Protein AF-A0A3M1HW07-F1 (afdb_monomer)

Radius of gyration: 16.74 Å; Cα contacts (8 Å, |Δi|>4): 71; chains: 1; bounding box: 27×32×58 Å

Secondary structure (DSSP, 8-state):
-EEEEEE-SSTTEEEEEEE----TT-S---HHHHHHHHHTTT--EEEEEGGG-------SS------------S----PPPPPPP---

Sequence (88 aa):
YARSVGSAGMLGFVEIGELVFGEPSRLVVSPEEEALAREFEGVKRFFVPMHAIVRIDEVEREGAARIVSTQVKGTGATIPFPTPVSDK

Foldseek 3Di:
DAPDWADDPDPQKIKTFHDDQDDPPPPDGDPQSVVVCVVCPPPGIDIDGPVVDPDDDDDPDDDDDHDDPDPPPDDPPPPDDDDPDPDD

Structure (mmCIF, N/CA/C/O backbone):
data_AF-A0A3M1HW07-F1
#
_entry.id   AF-A0A3M1HW07-F1
#
loop_
_atom_site.group_PDB
_atom_site.id
_atom_site.type_symbol
_atom_site.label_atom_id
_atom_site.label_alt_id
_atom_site.label_comp_id
_atom_site.label_asym_id
_atom_site.label_entity_id
_atom_site.label_seq_id
_atom_site.pdbx_PDB_ins_code
_atom_site.Cartn_x
_atom_site.Cartn_y
_atom_site.Cartn_z
_atom_site.occupancy
_atom_site.B_iso_or_equiv
_atom_site.auth_seq_id
_atom_site.auth_comp_id
_atom_site.auth_asym_id
_atom_site.auth_atom_id
_atom_site.pdbx_PDB_model_num
ATOM 1 N N . TYR A 1 1 ? 1.232 1.655 3.993 1.00 90.50 1 TYR A N 1
ATOM 2 C CA . TYR A 1 1 ? 1.870 0.318 3.969 1.00 90.50 1 TYR A CA 1
ATOM 3 C C . TYR A 1 1 ? 0.825 -0.715 3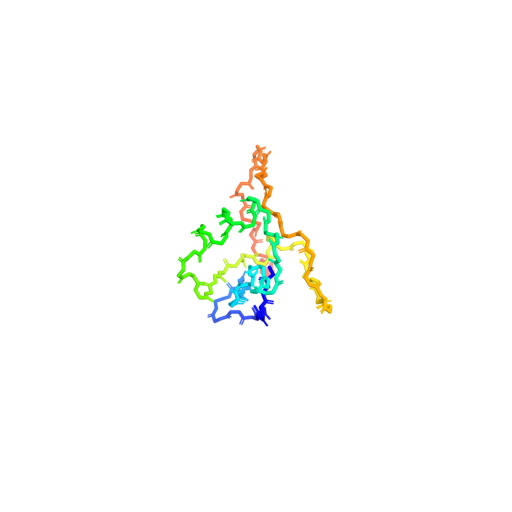.570 1.00 90.50 1 TYR A C 1
ATOM 5 O O . TYR A 1 1 ? -0.319 -0.325 3.372 1.00 90.50 1 T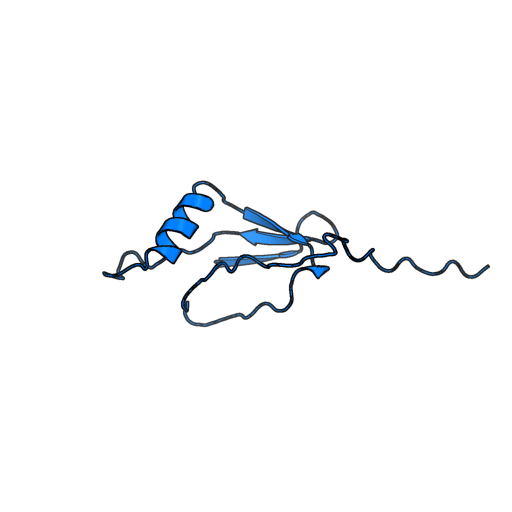YR A O 1
ATOM 13 N N . ALA A 1 2 ? 1.184 -1.986 3.391 1.00 93.69 2 ALA A N 1
ATOM 14 C CA . ALA A 1 2 ? 0.238 -3.041 3.021 1.00 93.69 2 ALA A CA 1
ATOM 15 C C . ALA A 1 2 ? 0.581 -4.342 3.753 1.00 93.69 2 ALA A C 1
ATOM 17 O O . ALA A 1 2 ? 1.761 -4.615 3.974 1.00 93.69 2 ALA A O 1
ATOM 18 N N . ARG A 1 3 ? -0.432 -5.137 4.119 1.00 93.19 3 ARG A N 1
ATOM 19 C CA . ARG A 1 3 ? -0.222 -6.464 4.733 1.00 93.19 3 ARG A CA 1
ATOM 20 C C . ARG A 1 3 ? 0.046 -7.556 3.704 1.00 93.19 3 ARG A C 1
ATOM 22 O O . ARG A 1 3 ? 0.651 -8.566 4.045 1.00 93.19 3 ARG A O 1
ATOM 29 N N . SER A 1 4 ? -0.396 -7.361 2.462 1.00 93.62 4 SER A N 1
ATOM 30 C CA . SER A 1 4 ? -0.201 -8.333 1.389 1.00 93.62 4 SER A CA 1
ATOM 31 C C . SER A 1 4 ? 0.298 -7.669 0.111 1.00 93.62 4 SER A C 1
ATOM 33 O O . SER A 1 4 ? -0.215 -6.637 -0.329 1.00 93.62 4 SER A O 1
ATOM 35 N N . VAL A 1 5 ? 1.319 -8.288 -0.479 1.00 94.94 5 VAL A N 1
ATOM 36 C CA . VAL A 1 5 ? 1.896 -7.922 -1.773 1.00 94.94 5 VAL A CA 1
ATOM 37 C C . VAL A 1 5 ? 2.225 -9.217 -2.502 1.00 94.94 5 VAL A C 1
ATOM 39 O O . VAL A 1 5 ? 2.912 -10.076 -1.949 1.00 94.94 5 VAL A O 1
ATOM 42 N N . GLY A 1 6 ? 1.733 -9.392 -3.725 1.00 89.38 6 GLY A N 1
ATOM 43 C CA . GLY A 1 6 ? 1.917 -10.661 -4.423 1.00 89.38 6 GLY A CA 1
ATOM 44 C C . GLY A 1 6 ? 1.615 -10.626 -5.912 1.00 89.38 6 GLY A C 1
ATOM 45 O O . GLY A 1 6 ? 1.193 -9.615 -6.477 1.00 89.38 6 GLY A O 1
ATOM 46 N N . SER A 1 7 ? 1.854 -11.769 -6.555 1.00 76.12 7 SER A N 1
ATOM 47 C CA . SER A 1 7 ? 1.486 -11.967 -7.954 1.00 76.12 7 SER A CA 1
ATOM 48 C C . SER A 1 7 ? -0.037 -11.984 -8.074 1.00 76.12 7 SER A C 1
ATOM 50 O O . SER A 1 7 ? -0.713 -12.776 -7.418 1.00 76.12 7 SER A O 1
ATOM 52 N N . ALA A 1 8 ? -0.565 -11.074 -8.887 1.00 67.50 8 ALA A N 1
ATOM 53 C CA . ALA A 1 8 ? -1.988 -10.981 -9.161 1.00 67.50 8 ALA A CA 1
ATOM 54 C C . ALA A 1 8 ? -2.466 -12.166 -10.015 1.00 67.50 8 ALA A C 1
ATOM 56 O O . ALA A 1 8 ? -1.711 -12.721 -10.812 1.00 67.50 8 ALA A O 1
ATOM 57 N N . GLY A 1 9 ? -3.775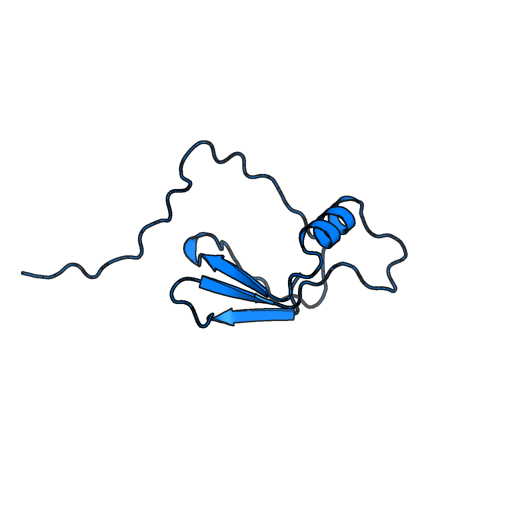 -12.436 -10.003 1.00 75.69 9 GLY A N 1
ATOM 58 C CA . GLY A 1 9 ? -4.429 -13.221 -11.064 1.00 75.69 9 GLY A CA 1
ATOM 59 C C . GLY A 1 9 ? -4.396 -12.549 -12.452 1.00 75.69 9 GLY A C 1
ATOM 60 O O . GLY A 1 9 ? -5.021 -13.040 -13.389 1.00 75.69 9 GLY A O 1
ATOM 61 N N . MET A 1 10 ? -3.698 -11.414 -12.584 1.00 84.31 10 MET A N 1
ATOM 62 C CA . MET A 1 10 ? -3.584 -10.591 -13.781 1.00 84.31 10 MET A CA 1
ATOM 63 C C . MET A 1 10 ? -2.112 -10.453 -14.187 1.00 84.31 10 MET A C 1
ATOM 65 O O . MET A 1 10 ? -1.292 -9.907 -13.449 1.00 84.31 10 MET A O 1
ATOM 69 N N . LEU A 1 11 ? -1.783 -10.943 -15.384 1.00 87.56 11 LEU A N 1
ATOM 70 C CA . LEU A 1 11 ? -0.420 -10.940 -15.913 1.00 87.56 11 LEU A CA 1
ATOM 71 C C . LEU A 1 11 ? 0.144 -9.510 -16.007 1.00 87.56 11 LEU A C 1
ATOM 73 O O . LEU A 1 11 ? -0.490 -8.628 -16.581 1.00 87.56 11 LEU A O 1
ATOM 77 N N . GLY A 1 12 ? 1.357 -9.300 -15.488 1.00 88.69 12 GLY A N 1
ATOM 78 C CA . GLY A 1 12 ? 2.069 -8.016 -15.562 1.00 88.69 12 GLY A CA 1
ATOM 79 C C . GLY A 1 12 ? 1.728 -7.009 -14.456 1.00 88.69 12 GLY A C 1
ATOM 80 O O . GLY A 1 12 ? 2.242 -5.887 -14.483 1.00 88.69 12 GLY A O 1
ATOM 81 N N . PHE A 1 13 ? 0.912 -7.402 -13.475 1.00 92.75 13 PHE A N 1
ATOM 82 C CA . PHE A 1 13 ? 0.538 -6.577 -12.329 1.00 92.75 13 PHE A CA 1
ATOM 83 C C . PHE A 1 13 ? 0.926 -7.236 -11.002 1.00 92.75 13 PHE A C 1
ATOM 85 O O . PHE A 1 13 ? 0.922 -8.461 -10.863 1.00 92.75 13 PHE A O 1
ATOM 92 N N . VAL A 1 14 ? 1.224 -6.397 -10.014 1.00 94.25 14 VAL A N 1
ATOM 93 C CA . VAL A 1 14 ? 1.354 -6.786 -8.607 1.00 94.25 14 VAL A CA 1
ATOM 94 C C . VAL A 1 14 ? 0.072 -6.393 -7.891 1.00 94.25 14 VAL A C 1
ATOM 96 O O . VAL A 1 14 ? -0.382 -5.253 -8.005 1.00 94.25 14 VAL A O 1
ATOM 99 N N . GLU A 1 15 ? -0.512 -7.343 -7.171 1.00 94.94 15 GLU A N 1
ATOM 100 C CA . GLU A 1 15 ? -1.640 -7.093 -6.283 1.00 94.94 15 GLU A CA 1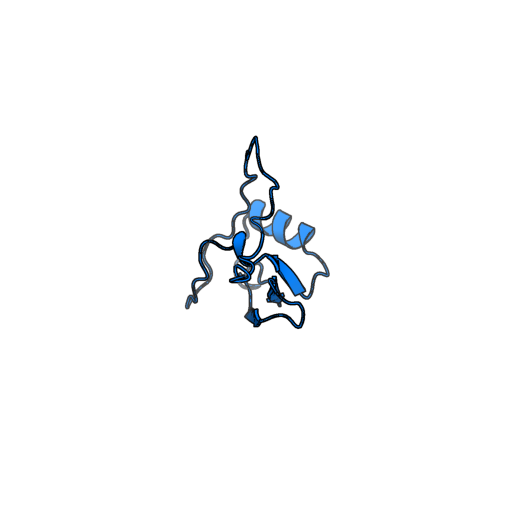
ATOM 101 C C . GLU A 1 15 ? -1.116 -6.581 -4.942 1.00 94.94 15 GLU A C 1
ATOM 103 O O . GLU A 1 15 ? -0.225 -7.188 -4.344 1.00 94.94 15 GLU A O 1
ATOM 108 N N . ILE A 1 16 ? -1.677 -5.467 -4.476 1.00 95.25 16 ILE A N 1
ATOM 109 C CA . ILE A 1 16 ? -1.404 -4.891 -3.161 1.00 95.25 16 ILE A CA 1
ATOM 110 C C . ILE A 1 16 ? -2.726 -4.846 -2.406 1.00 95.25 16 ILE A C 1
ATOM 112 O O . ILE A 1 16 ? -3.697 -4.246 -2.877 1.00 95.25 16 ILE A O 1
ATOM 116 N N . GLY A 1 17 ? -2.774 -5.495 -1.249 1.00 94.62 17 GLY A N 1
ATOM 117 C CA . GLY A 1 17 ? -3.987 -5.649 -0.458 1.00 94.62 17 GLY A CA 1
ATOM 118 C C . GLY A 1 17 ? -3.802 -5.213 0.984 1.00 94.62 17 GLY A C 1
ATOM 119 O O . GLY A 1 17 ? -2.684 -5.166 1.502 1.00 94.62 17 GLY A O 1
ATOM 120 N N . GLU A 1 18 ? -4.935 -4.939 1.632 1.00 93.06 18 GLU A N 1
ATOM 121 C CA . GLU A 1 18 ? -4.987 -4.646 3.068 1.00 93.06 18 GLU A CA 1
ATOM 122 C C . GLU A 1 18 ? -4.052 -3.482 3.426 1.00 93.06 18 GLU A C 1
ATOM 124 O O . GLU A 1 18 ? -3.077 -3.627 4.171 1.00 93.06 18 GLU A O 1
ATOM 129 N N . LEU A 1 19 ? -4.332 -2.326 2.813 1.00 92.69 19 LEU A N 1
ATOM 130 C CA . LEU A 1 19 ? -3.623 -1.086 3.095 1.00 92.69 19 LEU A CA 1
ATOM 131 C C . LEU A 1 19 ? -3.724 -0.750 4.583 1.00 92.69 19 LEU A C 1
ATOM 133 O O . LEU A 1 19 ? -4.793 -0.842 5.187 1.00 92.69 19 LEU A O 1
ATOM 137 N N . VAL A 1 20 ? -2.593 -0.350 5.152 1.00 88.56 20 VAL A N 1
ATOM 138 C CA . VAL A 1 20 ? -2.490 0.061 6.551 1.00 88.56 20 VAL A CA 1
ATOM 139 C C . VAL A 1 20 ? -2.264 1.565 6.613 1.00 88.56 20 VAL A C 1
ATOM 141 O O . VAL A 1 20 ? -1.366 2.087 5.935 1.00 88.56 20 VAL A O 1
ATOM 144 N N . PHE A 1 21 ? -3.108 2.218 7.413 1.00 84.94 21 PHE A N 1
ATOM 145 C CA . PHE A 1 21 ? -3.111 3.649 7.700 1.00 84.94 21 PHE A CA 1
ATOM 146 C C . PHE A 1 21 ? -3.153 3.842 9.210 1.00 84.94 21 PHE A C 1
ATOM 148 O O . PHE A 1 21 ? -4.185 3.568 9.826 1.00 84.94 21 PHE A O 1
ATOM 155 N N . GLY A 1 22 ? -2.053 4.316 9.790 1.00 74.12 22 GLY A N 1
ATOM 156 C CA . GLY A 1 22 ? -1.916 4.535 11.223 1.00 74.12 22 GLY A CA 1
ATOM 157 C C . GLY A 1 22 ? -2.143 3.292 12.096 1.00 74.12 22 GLY A C 1
ATOM 158 O O . GLY A 1 22 ? -2.697 2.270 11.697 1.00 74.12 22 GLY A O 1
ATOM 159 N N . GLU A 1 23 ? -1.737 3.390 13.359 1.00 66.06 23 GLU A N 1
ATOM 160 C CA . GLU A 1 23 ? -2.231 2.481 14.393 1.00 66.06 23 GLU A CA 1
ATOM 161 C C . GLU A 1 23 ? -3.346 3.183 15.177 1.00 66.06 23 GLU A C 1
ATOM 163 O O . GLU A 1 23 ? -3.213 4.378 15.456 1.00 66.06 23 GLU A O 1
ATOM 168 N N . PRO A 1 24 ? -4.387 2.467 15.642 1.00 57.72 24 PRO A N 1
ATOM 169 C CA . PRO A 1 24 ? -5.400 3.038 16.536 1.00 57.72 24 PRO A CA 1
ATOM 170 C C . PRO A 1 24 ? -4.805 3.651 17.818 1.00 57.72 24 PRO A C 1
ATOM 172 O O . PRO A 1 24 ? -5.393 4.545 18.418 1.00 57.72 24 PRO A O 1
ATOM 175 N N . SER A 1 25 ? -3.634 3.167 18.245 1.00 56.84 25 SER A N 1
ATOM 176 C CA . SER A 1 25 ? -2.867 3.622 19.413 1.00 56.84 25 SER A CA 1
ATOM 177 C C . SER A 1 25 ? -2.039 4.885 19.168 1.00 56.84 25 SER A C 1
ATOM 179 O O . SER A 1 25 ? -1.509 5.462 20.123 1.00 56.84 25 SER A O 1
ATOM 181 N N . ARG A 1 26 ? -1.882 5.329 17.916 1.00 59.72 26 ARG A N 1
ATOM 182 C CA . ARG A 1 26 ? -1.045 6.482 17.587 1.00 59.72 26 ARG A CA 1
ATOM 183 C C . ARG A 1 26 ? -1.870 7.758 17.726 1.00 59.72 26 ARG A C 1
ATOM 185 O O . ARG A 1 26 ? -2.653 8.109 16.857 1.00 59.72 26 ARG A O 1
ATOM 192 N N . LEU A 1 27 ? -1.649 8.472 18.829 1.00 60.97 27 LEU A N 1
ATOM 193 C CA . LEU A 1 27 ? -2.381 9.693 19.203 1.00 60.97 27 LEU A CA 1
ATOM 194 C C . LEU A 1 27 ? -2.276 10.849 18.185 1.00 60.97 27 LEU A C 1
ATOM 196 O O . LEU A 1 27 ? -2.998 11.833 18.308 1.00 60.97 27 LEU A O 1
ATOM 200 N N . VAL A 1 28 ? -1.360 10.758 17.213 1.00 67.94 28 VAL A N 1
ATOM 201 C CA . VAL A 1 28 ? -1.128 11.780 16.188 1.00 67.94 28 VAL A CA 1
ATOM 202 C C . VAL A 1 28 ? -0.934 11.102 14.833 1.00 67.94 28 VAL A C 1
ATOM 204 O O . VAL A 1 28 ? 0.116 10.505 14.576 1.00 67.94 28 VAL A O 1
ATOM 207 N N . VAL A 1 29 ? -1.946 11.218 13.975 1.00 72.00 29 VAL A N 1
ATOM 208 C CA . VAL A 1 29 ? -1.878 10.887 12.546 1.00 72.00 29 VAL A CA 1
ATOM 209 C C . VAL A 1 29 ? -1.583 12.175 11.777 1.00 72.00 29 VAL A C 1
ATOM 211 O O . VAL A 1 29 ? -2.013 13.260 12.173 1.00 72.00 29 VAL A O 1
ATOM 214 N N . SER A 1 30 ? -0.785 12.088 10.713 1.00 78.75 30 SER A N 1
ATOM 215 C CA . SER A 1 30 ? -0.501 13.261 9.879 1.00 78.75 30 SER A CA 1
ATOM 216 C C . SER A 1 30 ? -1.678 13.566 8.935 1.00 78.75 30 SER A C 1
ATOM 218 O O . SER A 1 30 ? -2.333 12.630 8.477 1.00 78.75 30 SER A O 1
ATOM 220 N N . PRO A 1 31 ? -1.927 14.836 8.559 1.00 83.50 31 PRO A N 1
ATOM 221 C CA . PRO A 1 31 ? -2.977 15.171 7.590 1.00 83.50 31 PRO A CA 1
ATOM 222 C C . PRO A 1 31 ? -2.813 14.470 6.232 1.00 83.50 31 PRO A C 1
ATO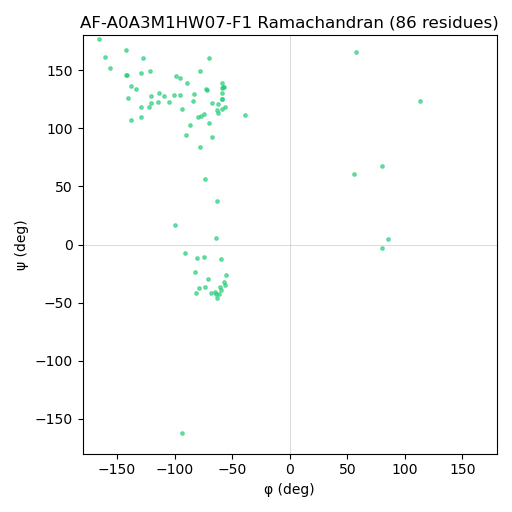M 224 O O . PRO A 1 31 ? -3.801 14.149 5.580 1.00 83.50 31 PRO A O 1
ATOM 227 N N . GLU A 1 32 ? -1.568 14.217 5.808 1.00 82.38 32 GLU A N 1
ATOM 228 C CA . GLU A 1 32 ? -1.255 13.491 4.567 1.00 82.38 32 GLU A CA 1
ATOM 229 C C . GLU A 1 32 ? -1.733 12.034 4.634 1.00 82.38 32 GLU A C 1
ATOM 231 O O . GLU A 1 32 ? -2.286 11.513 3.669 1.00 82.38 32 GLU A O 1
ATOM 236 N N . GLU A 1 33 ? -1.558 11.388 5.785 1.00 83.88 33 GLU A N 1
ATOM 237 C CA . GLU A 1 33 ? -1.979 10.006 6.009 1.00 83.88 33 GLU A CA 1
ATOM 238 C C . GLU A 1 33 ? -3.501 9.888 6.151 1.00 83.88 33 GLU A C 1
ATOM 240 O O . GLU A 1 33 ? -4.086 8.948 5.620 1.00 83.88 33 GLU A O 1
ATOM 245 N N . GLU A 1 34 ? -4.165 10.867 6.776 1.00 86.19 34 GLU A N 1
ATOM 246 C CA . GLU A 1 34 ? -5.633 10.932 6.792 1.00 86.19 34 GLU A CA 1
ATOM 247 C C . GLU A 1 34 ? -6.219 11.138 5.391 1.00 86.19 34 GLU A C 1
ATOM 249 O O . GLU A 1 34 ? -7.210 10.500 5.033 1.00 86.19 34 GLU A O 1
ATOM 254 N N . ALA A 1 35 ? -5.618 12.021 4.589 1.00 87.94 35 ALA A N 1
ATOM 255 C CA . ALA A 1 35 ? -6.034 12.231 3.207 1.00 87.94 35 ALA A CA 1
ATOM 256 C C . ALA A 1 35 ? -5.875 10.944 2.387 1.00 87.94 35 ALA A C 1
ATOM 258 O O . ALA A 1 35 ? -6.788 10.570 1.652 1.00 87.94 35 ALA A O 1
ATOM 259 N N . LEU A 1 36 ? -4.762 10.234 2.584 1.00 87.38 36 LEU A N 1
ATOM 260 C CA . LEU A 1 36 ? -4.505 8.953 1.943 1.00 87.38 36 LEU A CA 1
ATOM 261 C C . LEU A 1 36 ? -5.517 7.880 2.366 1.00 87.38 36 LEU A C 1
ATOM 263 O O . LEU A 1 36 ? -6.070 7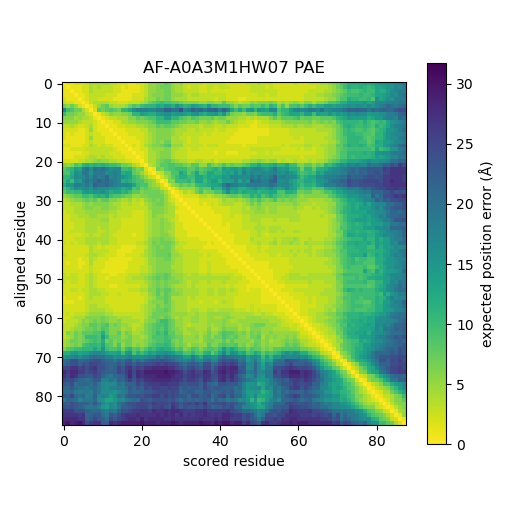.181 1.521 1.00 87.38 36 LEU A O 1
ATOM 267 N N . ALA A 1 37 ? -5.801 7.774 3.663 1.00 88.94 37 ALA A N 1
ATOM 268 C CA . ALA A 1 37 ? -6.787 6.831 4.181 1.00 88.94 37 ALA A CA 1
ATOM 269 C C . ALA A 1 37 ? -8.182 7.082 3.587 1.00 88.94 37 ALA A C 1
ATOM 271 O O . ALA A 1 37 ? -8.882 6.129 3.247 1.00 88.94 37 ALA A O 1
ATOM 272 N N . ARG A 1 38 ? -8.567 8.355 3.418 1.00 90.75 38 ARG A N 1
ATOM 273 C CA . ARG A 1 38 ? -9.831 8.746 2.770 1.00 90.75 38 ARG A CA 1
ATOM 274 C C . ARG A 1 38 ? -9.851 8.427 1.279 1.00 90.75 38 ARG A C 1
ATOM 276 O O . ARG A 1 38 ? -10.865 7.958 0.780 1.00 90.75 38 ARG A O 1
ATOM 283 N N . GLU A 1 39 ? -8.756 8.668 0.559 1.00 90.56 39 GLU A N 1
ATOM 284 C CA . GLU A 1 39 ? -8.673 8.370 -0.879 1.00 90.56 39 GLU A CA 1
ATOM 285 C C . GLU A 1 39 ? -8.867 6.875 -1.166 1.00 90.56 39 GLU A C 1
ATOM 287 O O . GLU A 1 39 ? -9.513 6.502 -2.144 1.00 90.56 39 GLU A O 1
ATOM 292 N N . PHE A 1 40 ? -8.359 6.021 -0.278 1.00 92.31 40 PHE A N 1
ATOM 293 C CA . PHE A 1 40 ? -8.454 4.567 -0.394 1.00 92.31 40 PHE A CA 1
ATOM 294 C C . PHE A 1 40 ? -9.575 3.961 0.466 1.00 92.31 40 PHE A C 1
ATOM 296 O O . PHE A 1 40 ? -9.595 2.745 0.691 1.00 92.31 40 PHE A O 1
ATOM 303 N N . GLU A 1 41 ? -10.529 4.769 0.935 1.00 92.69 41 GLU A N 1
ATOM 304 C CA . GLU A 1 41 ? -11.647 4.282 1.738 1.00 92.69 41 GLU A CA 1
ATOM 305 C C . GLU A 1 41 ? -12.455 3.227 0.957 1.00 92.69 41 GLU A C 1
ATOM 307 O O . GLU A 1 41 ? -12.891 3.435 -0.175 1.00 92.69 41 GLU A O 1
ATOM 312 N N . GLY A 1 42 ? -12.622 2.043 1.555 1.00 93.38 42 GLY A N 1
ATOM 313 C CA . GLY A 1 42 ? -13.319 0.910 0.936 1.00 93.38 42 GLY A CA 1
ATOM 314 C C . GLY A 1 42 ? -12.492 0.089 -0.066 1.00 93.38 42 GLY A C 1
ATOM 315 O O . GLY A 1 42 ? -12.969 -0.951 -0.536 1.00 93.38 42 GLY A O 1
ATOM 316 N N . VAL A 1 43 ? -11.247 0.475 -0.363 1.00 95.44 43 VAL A N 1
ATOM 317 C CA . VAL A 1 43 ? -10.361 -0.286 -1.256 1.00 95.44 43 VAL A CA 1
ATOM 318 C C . VAL A 1 43 ? -9.736 -1.460 -0.502 1.00 95.44 43 VAL A C 1
ATOM 320 O O . VAL A 1 43 ? -8.864 -1.293 0.344 1.00 95.44 43 VAL A O 1
ATOM 323 N N . LYS A 1 44 ? -10.154 -2.688 -0.834 1.00 93.38 44 LYS A N 1
ATOM 324 C CA . LYS A 1 44 ? -9.569 -3.912 -0.247 1.00 93.38 44 LYS A CA 1
ATOM 325 C C . LYS A 1 44 ? -8.228 -4.297 -0.875 1.00 93.38 44 LYS A C 1
ATOM 327 O O . LYS A 1 44 ? -7.357 -4.820 -0.185 1.00 93.38 44 LYS A O 1
ATOM 332 N N . ARG A 1 45 ? -8.101 -4.098 -2.190 1.00 93.75 45 ARG A N 1
ATOM 333 C CA . ARG A 1 45 ? -6.922 -4.428 -3.001 1.00 93.75 45 ARG A CA 1
ATOM 334 C C . ARG A 1 45 ? -6.881 -3.569 -4.263 1.00 93.75 45 ARG A C 1
ATOM 336 O O . ARG A 1 45 ? -7.938 -3.192 -4.770 1.00 93.75 45 ARG A O 1
ATOM 343 N N . PHE A 1 46 ? -5.690 -3.314 -4.784 1.00 93.44 46 PHE A N 1
ATOM 344 C CA . PHE A 1 46 ? -5.466 -2.637 -6.062 1.00 93.44 46 PHE A CA 1
ATOM 345 C C . PHE A 1 46 ? -4.279 -3.266 -6.801 1.00 93.44 46 PHE A C 1
ATOM 347 O O . PHE A 1 46 ? -3.530 -4.063 -6.236 1.00 93.44 46 PHE A O 1
ATOM 354 N N . PHE A 1 47 ? -4.132 -2.924 -8.081 1.00 93.94 47 PHE A N 1
ATOM 355 C CA . PHE A 1 47 ? -3.143 -3.523 -8.973 1.00 93.94 47 PHE A CA 1
ATOM 356 C C . PHE A 1 47 ? -2.203 -2.456 -9.518 1.00 93.94 47 PHE A C 1
ATOM 358 O O . PHE A 1 47 ? -2.651 -1.458 -10.085 1.00 93.94 47 PHE A O 1
ATOM 365 N N . VAL A 1 48 ? -0.900 -2.687 -9.374 1.00 92.25 48 VAL A N 1
ATOM 366 C CA . VAL A 1 48 ? 0.142 -1.790 -9.883 1.00 92.25 48 VAL A CA 1
ATOM 367 C C . VAL A 1 48 ? 0.903 -2.498 -11.000 1.00 92.25 48 VAL A C 1
ATOM 369 O O . VAL A 1 48 ? 1.324 -3.643 -10.809 1.00 92.25 48 VAL A O 1
ATOM 372 N N . PRO A 1 49 ? 1.101 -1.864 -12.169 1.00 91.81 49 PRO A N 1
ATOM 373 C CA . PRO A 1 49 ? 1.923 -2.445 -13.220 1.00 91.81 49 PRO A CA 1
ATOM 374 C C . PRO A 1 49 ? 3.346 -2.706 -12.719 1.00 91.81 49 PRO A C 1
ATOM 376 O O . PRO A 1 49 ? 3.959 -1.823 -12.118 1.00 91.81 49 PRO A O 1
ATOM 379 N N . MET A 1 50 ? 3.907 -3.881 -13.012 1.00 90.06 50 MET A N 1
ATOM 380 C CA . MET A 1 50 ? 5.244 -4.260 -12.524 1.00 90.06 50 MET A CA 1
ATOM 381 C C . MET A 1 50 ? 6.336 -3.250 -12.913 1.00 90.06 50 MET A C 1
ATOM 383 O O . MET A 1 50 ? 7.240 -2.990 -12.131 1.00 90.06 50 MET A O 1
ATOM 387 N N . HIS A 1 51 ? 6.232 -2.637 -14.096 1.00 85.00 51 HIS A N 1
ATOM 388 C CA . HIS A 1 51 ? 7.201 -1.653 -14.591 1.00 85.00 51 HIS A CA 1
ATOM 389 C C . HIS A 1 51 ? 7.106 -0.277 -13.907 1.00 85.00 51 HIS A C 1
ATOM 391 O O . HIS A 1 51 ? 7.986 0.555 -14.106 1.00 85.00 51 HIS A O 1
ATOM 397 N N . ALA A 1 52 ? 6.054 -0.019 -13.124 1.00 87.31 52 ALA A N 1
ATOM 398 C CA . ALA A 1 52 ? 5.920 1.195 -12.318 1.00 87.31 52 ALA A CA 1
ATOM 399 C C . ALA A 1 52 ? 6.498 1.026 -10.899 1.00 87.31 52 ALA A C 1
ATOM 401 O O . ALA A 1 52 ? 6.586 1.996 -10.146 1.00 87.31 52 ALA A O 1
ATOM 402 N N . ILE A 1 53 ? 6.890 -0.195 -10.521 1.00 89.00 53 ILE A N 1
ATOM 403 C CA . ILE A 1 53 ? 7.411 -0.511 -9.192 1.00 89.00 53 ILE A CA 1
ATOM 404 C C . ILE A 1 53 ? 8.934 -0.416 -9.221 1.00 89.00 53 ILE A C 1
ATOM 406 O O . ILE A 1 53 ? 9.604 -1.182 -9.905 1.00 89.00 53 ILE A O 1
ATOM 410 N N . VAL A 1 54 ? 9.486 0.517 -8.444 1.00 89.69 54 VAL A N 1
ATOM 411 C CA . VAL A 1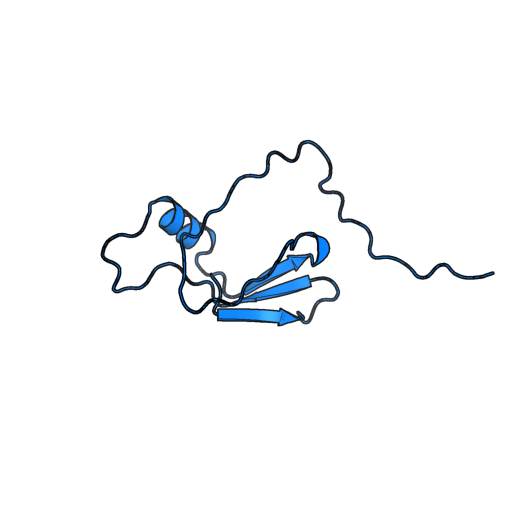 54 ? 10.943 0.690 -8.320 1.00 89.69 54 VAL A CA 1
ATOM 412 C C . VAL A 1 54 ? 11.541 -0.307 -7.323 1.00 89.69 54 VAL A C 1
ATOM 414 O O . VAL A 1 54 ? 12.603 -0.867 -7.576 1.00 89.69 54 VAL A O 1
ATOM 417 N N . ARG A 1 55 ? 10.869 -0.525 -6.184 1.00 91.31 55 ARG A N 1
ATOM 418 C CA . ARG A 1 55 ? 11.246 -1.497 -5.145 1.00 91.31 55 ARG A CA 1
ATOM 419 C C . ARG A 1 55 ? 10.062 -1.825 -4.242 1.00 91.31 55 ARG A C 1
ATOM 421 O O . ARG A 1 55 ? 9.114 -1.043 -4.161 1.00 91.31 55 ARG A O 1
ATOM 428 N N . ILE A 1 56 ? 10.166 -2.947 -3.542 1.00 93.19 56 ILE A N 1
ATOM 429 C CA . ILE A 1 56 ? 9.248 -3.365 -2.484 1.00 93.19 56 ILE A CA 1
ATOM 430 C C . ILE A 1 56 ? 10.121 -3.727 -1.288 1.00 93.19 56 ILE A C 1
ATOM 432 O O . ILE A 1 56 ? 10.952 -4.626 -1.392 1.00 93.19 56 ILE A O 1
ATOM 436 N N . ASP A 1 57 ? 9.944 -3.003 -0.189 1.00 94.12 57 ASP A N 1
ATOM 437 C CA . ASP A 1 57 ? 10.689 -3.225 1.045 1.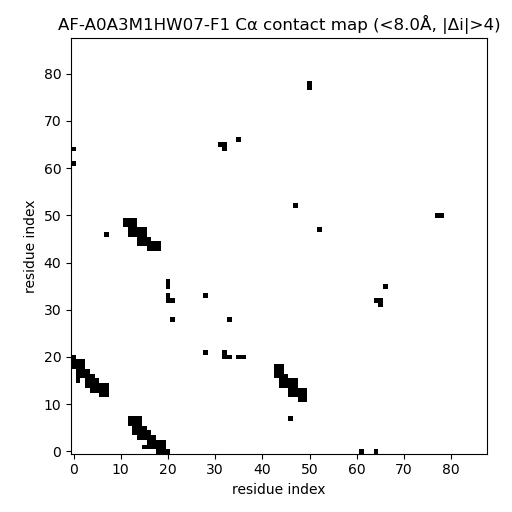00 94.12 57 ASP A CA 1
ATOM 438 C C . ASP A 1 57 ? 9.767 -3.924 2.056 1.00 94.12 57 ASP A C 1
ATOM 440 O O . ASP A 1 57 ? 8.701 -3.403 2.395 1.00 94.12 57 ASP A O 1
ATOM 444 N N . GLU A 1 58 ? 10.176 -5.097 2.543 1.00 94.62 58 GLU A N 1
ATOM 445 C CA . GLU A 1 58 ? 9.565 -5.733 3.713 1.00 94.62 58 GLU A CA 1
ATOM 446 C C . GLU A 1 58 ? 10.201 -5.133 4.970 1.00 94.62 58 GLU A C 1
ATOM 448 O O . GLU A 1 58 ? 11.425 -5.118 5.114 1.00 94.62 58 GLU A O 1
ATOM 453 N N . VAL A 1 59 ? 9.379 -4.577 5.859 1.00 93.06 59 VAL A N 1
ATOM 454 C CA . VAL A 1 59 ? 9.846 -3.819 7.026 1.00 93.06 59 VAL A CA 1
ATOM 455 C C . VAL A 1 59 ? 9.183 -4.315 8.303 1.00 93.06 59 VAL A C 1
ATOM 457 O O . VAL A 1 59 ? 8.014 -4.691 8.299 1.00 93.06 59 VAL A O 1
ATOM 460 N N . GLU A 1 60 ? 9.905 -4.248 9.422 1.00 90.25 60 GLU A N 1
ATOM 461 C CA . GLU A 1 60 ? 9.353 -4.607 10.737 1.00 90.25 60 GLU A CA 1
ATOM 462 C C . GLU A 1 60 ? 8.322 -3.590 11.249 1.00 90.25 60 GLU A C 1
ATOM 464 O O . GLU A 1 60 ? 7.437 -3.938 12.030 1.00 90.25 60 GLU A O 1
ATOM 469 N N . ARG A 1 61 ? 8.457 -2.314 10.860 1.00 85.75 61 ARG A N 1
ATOM 470 C CA . ARG A 1 61 ? 7.601 -1.212 11.321 1.00 85.75 61 ARG A CA 1
ATOM 471 C C . ARG A 1 61 ? 7.306 -0.223 10.207 1.00 85.75 61 ARG A C 1
ATOM 473 O O . ARG A 1 61 ? 8.161 0.076 9.374 1.00 85.75 61 ARG A O 1
ATOM 480 N N . GLU A 1 62 ? 6.105 0.334 10.255 1.00 85.25 62 GLU A N 1
ATOM 481 C CA . GLU A 1 62 ? 5.643 1.354 9.321 1.00 85.25 62 GLU A CA 1
ATOM 482 C C . GLU A 1 62 ? 6.344 2.697 9.576 1.00 85.25 62 GLU A C 1
ATOM 484 O O . GLU A 1 62 ? 6.458 3.173 10.709 1.00 85.25 62 GLU A O 1
ATOM 489 N N . GLY A 1 63 ? 6.830 3.315 8.503 1.00 83.62 63 GLY A N 1
ATOM 490 C CA . GLY A 1 63 ? 7.337 4.683 8.474 1.00 83.62 63 GLY A CA 1
ATOM 491 C C . GLY A 1 63 ? 6.264 5.689 8.054 1.00 83.62 63 GLY A C 1
ATOM 492 O O . GLY A 1 63 ? 5.070 5.407 8.074 1.00 83.62 63 GLY A O 1
ATOM 493 N N . ALA A 1 64 ? 6.689 6.884 7.644 1.00 80.00 64 ALA A N 1
ATOM 494 C CA . ALA A 1 64 ? 5.774 7.885 7.100 1.00 80.00 64 ALA A CA 1
ATOM 495 C C . ALA A 1 64 ? 5.401 7.534 5.650 1.00 80.00 64 ALA A C 1
ATOM 497 O O . ALA A 1 64 ? 6.245 7.619 4.753 1.00 80.00 64 ALA A O 1
ATOM 498 N N . ALA A 1 65 ? 4.145 7.149 5.417 1.00 79.62 65 ALA A N 1
ATOM 499 C CA . ALA A 1 65 ? 3.619 6.978 4.068 1.00 79.62 65 ALA A CA 1
ATOM 500 C C . ALA A 1 65 ? 3.402 8.349 3.413 1.00 79.62 65 ALA A C 1
ATOM 502 O O . ALA A 1 65 ? 2.852 9.257 4.032 1.00 79.62 65 ALA A O 1
ATOM 503 N N . ARG A 1 66 ? 3.836 8.504 2.159 1.00 77.31 66 ARG A N 1
ATOM 504 C CA . ARG A 1 66 ? 3.645 9.733 1.381 1.00 77.31 66 ARG A CA 1
ATOM 505 C C . ARG A 1 66 ? 3.243 9.404 -0.045 1.00 77.31 66 ARG A C 1
ATOM 507 O O . ARG A 1 66 ? 3.873 8.557 -0.677 1.00 77.31 66 ARG A O 1
ATOM 514 N N . ILE A 1 67 ? 2.259 10.131 -0.562 1.00 76.44 67 ILE A N 1
ATOM 515 C CA . ILE A 1 67 ? 2.041 10.255 -2.002 1.00 76.44 67 ILE A CA 1
ATOM 516 C C . ILE A 1 67 ? 2.737 11.525 -2.462 1.00 76.44 67 ILE A C 1
ATOM 518 O O . ILE A 1 67 ? 2.525 12.604 -1.914 1.00 76.44 67 ILE A O 1
ATOM 522 N N . VAL A 1 68 ? 3.557 11.396 -3.498 1.00 77.25 68 VAL A N 1
ATOM 523 C CA . VAL A 1 68 ? 4.141 12.541 -4.188 1.00 77.25 68 VAL A CA 1
ATOM 524 C C . VAL A 1 68 ? 3.566 12.553 -5.590 1.00 77.25 68 VAL A C 1
ATOM 526 O O . VAL A 1 68 ? 3.706 11.580 -6.329 1.00 77.25 68 VAL A O 1
ATOM 529 N N . SER A 1 69 ? 2.925 13.657 -5.969 1.00 71.06 69 SER A N 1
ATOM 530 C CA . SER A 1 69 ? 2.506 13.849 -7.350 1.00 71.06 69 SER A CA 1
ATOM 531 C C . SER A 1 69 ? 3.749 13.880 -8.234 1.00 71.06 69 SER A C 1
ATOM 533 O O . SER A 1 69 ? 4.563 14.805 -8.155 1.00 71.06 69 SER A O 1
ATOM 535 N N . THR A 1 70 ? 3.913 12.879 -9.084 1.00 62.09 70 THR A N 1
ATOM 536 C CA . THR A 1 70 ? 4.997 12.877 -10.057 1.00 62.09 70 THR A CA 1
ATOM 537 C C . THR A 1 70 ? 4.657 13.861 -11.174 1.00 62.09 70 THR A C 1
ATOM 539 O O . THR A 1 70 ? 3.748 13.613 -11.965 1.00 62.09 70 THR A O 1
ATOM 542 N N . GLN A 1 71 ? 5.400 14.967 -11.280 1.00 55.03 71 GLN A N 1
ATOM 543 C CA . GLN A 1 71 ? 5.391 15.837 -12.463 1.00 55.03 71 GLN A CA 1
ATOM 544 C C . GLN A 1 71 ? 6.137 15.161 -13.622 1.00 55.03 71 GLN A C 1
ATOM 546 O O . GLN A 1 71 ? 7.110 15.691 -14.156 1.00 55.03 71 GLN A O 1
ATOM 551 N N . VAL A 1 72 ? 5.723 13.961 -14.014 1.00 55.44 72 VAL A N 1
ATOM 552 C CA . VAL A 1 72 ? 6.269 13.317 -15.208 1.00 55.44 72 VAL A CA 1
ATOM 553 C C . VAL A 1 72 ? 5.600 13.981 -16.412 1.00 55.44 72 VAL A C 1
ATOM 555 O O . VAL A 1 72 ? 4.578 13.537 -16.931 1.00 55.44 72 VAL A O 1
ATOM 558 N N . LYS A 1 73 ? 6.157 15.126 -16.831 1.00 46.44 73 LYS A N 1
ATOM 559 C CA . LYS A 1 73 ? 5.904 15.699 -18.157 1.00 46.44 73 LYS A CA 1
ATOM 560 C C . LYS A 1 73 ? 6.535 14.761 -19.184 1.00 46.44 73 LYS A C 1
ATOM 562 O O . LYS A 1 73 ? 7.705 14.895 -19.516 1.00 46.44 73 LYS A O 1
ATOM 567 N N . GLY A 1 74 ? 5.735 13.822 -19.674 1.00 52.25 74 GLY A N 1
ATOM 568 C CA . GLY A 1 74 ? 6.117 12.907 -20.742 1.00 52.25 74 GLY A CA 1
ATOM 569 C C . GLY A 1 74 ? 6.217 11.469 -20.260 1.00 52.25 74 GLY A C 1
ATOM 570 O O . GLY A 1 74 ? 7.005 11.152 -19.382 1.00 52.25 74 GLY A O 1
ATOM 571 N N . THR A 1 75 ? 5.445 10.606 -20.919 1.00 46.66 75 THR A N 1
ATOM 572 C CA . THR A 1 75 ? 5.421 9.144 -20.793 1.00 46.66 75 THR A CA 1
ATOM 573 C C . THR A 1 75 ? 4.646 8.570 -19.603 1.00 46.66 75 THR A C 1
ATOM 575 O O . THR A 1 75 ? 5.147 7.776 -18.823 1.00 46.66 75 THR A O 1
ATOM 578 N N . GLY A 1 76 ? 3.321 8.745 -19.646 1.00 48.34 76 GLY A N 1
ATOM 579 C CA . GLY A 1 76 ? 2.405 7.618 -19.396 1.00 48.34 76 GLY A CA 1
ATOM 580 C C . GLY A 1 76 ? 2.554 6.509 -20.457 1.00 48.34 76 GLY A C 1
ATOM 581 O O . 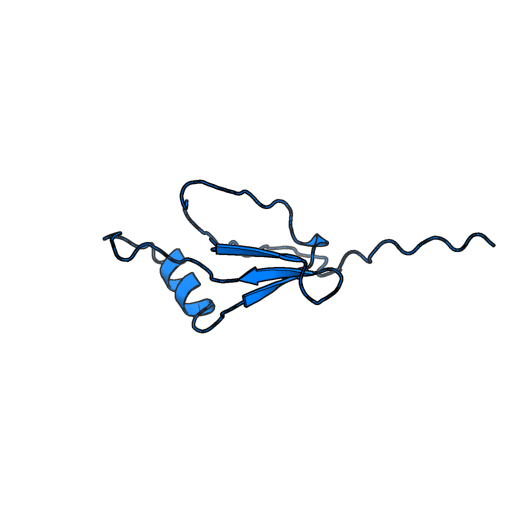GLY A 1 76 ? 1.564 5.958 -20.926 1.00 48.34 76 GLY A O 1
ATOM 582 N N . ALA A 1 77 ? 3.785 6.248 -20.909 1.00 51.94 77 ALA A N 1
ATOM 583 C CA . ALA A 1 77 ? 4.112 5.188 -21.836 1.00 51.94 77 ALA A CA 1
ATOM 584 C C . ALA A 1 77 ? 4.434 3.981 -20.968 1.00 51.94 77 ALA A C 1
ATOM 586 O O . ALA A 1 77 ? 5.548 3.831 -20.470 1.00 51.94 77 ALA A O 1
ATOM 587 N N . THR A 1 78 ? 3.416 3.156 -20.752 1.00 51.44 78 THR A N 1
ATOM 588 C CA . THR A 1 78 ? 3.588 1.752 -20.403 1.00 51.44 78 THR A CA 1
ATOM 589 C C . THR A 1 78 ? 4.757 1.207 -21.213 1.00 51.44 78 THR A C 1
ATOM 591 O O . THR A 1 78 ? 4.675 1.142 -22.439 1.00 51.44 78 THR A O 1
ATOM 594 N N . ILE A 1 79 ? 5.867 0.892 -20.544 1.00 62.41 79 ILE A N 1
ATOM 595 C CA . ILE A 1 79 ? 7.023 0.293 -21.206 1.00 62.41 79 ILE A CA 1
ATOM 596 C C . ILE A 1 79 ? 6.522 -1.062 -21.723 1.00 62.41 79 ILE A C 1
ATOM 598 O O . ILE A 1 79 ? 6.075 -1.871 -20.902 1.00 62.41 79 ILE A O 1
ATOM 602 N N . PRO A 1 80 ? 6.482 -1.302 -23.047 1.00 60.56 80 PRO A N 1
ATOM 603 C CA . PRO A 1 80 ? 5.925 -2.536 -23.577 1.00 60.56 80 PRO A CA 1
ATOM 604 C C . PRO A 1 80 ? 6.696 -3.726 -23.017 1.00 60.56 80 PRO A C 1
ATOM 606 O O . PRO A 1 80 ? 7.924 -3.685 -22.916 1.00 60.56 80 PRO A O 1
ATOM 609 N N . PHE A 1 81 ? 5.976 -4.784 -22.652 1.00 61.69 81 PHE A N 1
ATOM 610 C CA . PHE A 1 81 ? 6.609 -6.018 -22.209 1.00 61.69 81 PHE A CA 1
ATOM 611 C C . PHE A 1 81 ? 7.530 -6.534 -23.332 1.00 61.69 81 PHE A C 1
ATOM 613 O O . PHE A 1 81 ? 7.104 -6.514 -24.494 1.00 61.69 81 PHE A O 1
ATOM 620 N N . PRO A 1 82 ? 8.767 -6.979 -23.034 1.00 70.81 82 PRO A N 1
ATOM 621 C CA . PRO A 1 82 ? 9.651 -7.527 -24.052 1.00 70.81 82 PRO A CA 1
ATOM 622 C C . PRO A 1 82 ? 8.948 -8.692 -24.746 1.00 70.81 82 PRO A C 1
ATOM 624 O O . PRO A 1 82 ? 8.574 -9.672 -24.103 1.00 70.81 82 PRO A O 1
ATOM 627 N N . THR A 1 83 ? 8.728 -8.569 -26.052 1.00 78.69 83 THR A N 1
ATOM 628 C CA . THR A 1 83 ? 8.230 -9.681 -26.859 1.00 78.69 83 THR A CA 1
ATOM 629 C C . THR A 1 83 ? 9.427 -10.475 -27.369 1.00 78.69 83 THR A C 1
ATOM 631 O O . THR A 1 83 ? 10.446 -9.874 -27.721 1.00 78.69 83 THR A O 1
ATOM 634 N N . PRO A 1 84 ? 9.354 -11.818 -27.375 1.00 72.94 84 PRO A N 1
ATOM 635 C CA . PRO A 1 84 ? 10.404 -12.622 -27.976 1.00 72.94 84 PRO A CA 1
ATOM 636 C C . PRO A 1 84 ? 10.540 -12.223 -29.448 1.00 72.94 84 PRO A C 1
ATOM 638 O O . PRO A 1 84 ? 9.559 -12.229 -30.196 1.00 72.94 84 PRO A O 1
ATOM 641 N N . VAL A 1 85 ? 11.755 -11.852 -29.852 1.00 72.69 85 VAL A N 1
ATOM 642 C CA . VAL A 1 85 ? 12.096 -11.668 -31.263 1.00 72.69 85 VAL A CA 1
ATOM 643 C C . VAL A 1 85 ? 11.835 -12.997 -31.969 1.00 72.69 85 VAL A C 1
ATOM 645 O O . VAL A 1 85 ? 12.404 -14.021 -31.605 1.00 72.69 85 VAL A O 1
ATOM 648 N N . SER A 1 86 ? 10.898 -13.012 -32.918 1.00 69.94 86 SER A N 1
ATOM 649 C CA . SER A 1 86 ? 10.723 -14.184 -33.775 1.00 69.94 86 SER A CA 1
ATOM 650 C C . SER A 1 86 ? 11.935 -14.262 -34.694 1.00 69.94 86 SER A C 1
ATOM 652 O O . SER A 1 86 ? 12.044 -13.461 -35.623 1.00 69.94 86 SER A O 1
ATOM 654 N N . ASP A 1 87 ? 12.842 -15.194 -34.409 1.00 63.47 87 ASP A N 1
ATOM 655 C CA . ASP A 1 87 ? 13.888 -15.586 -35.348 1.00 63.47 87 ASP A CA 1
ATOM 656 C C . ASP A 1 87 ? 13.208 -16.178 -36.586 1.00 63.47 87 ASP A C 1
ATOM 658 O O . ASP A 1 87 ? 12.402 -17.109 -36.494 1.00 63.47 87 ASP A O 1
ATOM 662 N N . LYS A 1 88 ? 13.475 -15.561 -37.734 1.00 52.88 88 LYS A N 1
ATOM 663 C CA . LYS A 1 88 ? 13.009 -16.006 -39.043 1.00 52.88 88 LYS A CA 1
ATOM 664 C C . LYS A 1 88 ? 14.053 -16.902 -39.691 1.00 52.88 88 LYS A C 1
ATOM 666 O O . LYS A 1 88 ? 15.251 -16.573 -39.556 1.00 52.88 88 LYS A O 1
#

Mean predicted aligned error: 9.61 Å

Solvent-accessible surface area (backbone atoms only — not comparable to full-atom values): 6133 Å² total; per-residue (Å²): 91,61,80,40,74,45,85,39,102,44,92,70,31,34,31,40,25,52,68,52,68,82,56,97,84,51,93,74,78,54,72,67,46,53,52,49,47,61,76,47,60,90,58,59,62,51,75,44,52,52,91,77,58,88,79,84,84,89,69,98,67,89,76,88,70,79,89,74,88,76,84,68,86,72,71,96,60,78,77,74,75,88,70,83,80,78,85,126

pLDDT: mean 79.82, std 14.41, range [46.44, 95.44]